Protein AF-A0A7C7Z0P6-F1 (afdb_monomer_lite)

pLDDT: mean 72.35, std 12.24, range [41.0, 92.12]

Secondary structure (DSSP, 8-state):
-PPPP---------HHHHHHHHHHHHHHHHHHHH-----SSTTTTSTTHHHHHHHHHHHHHHHHHHHHHHHH---TTTT--

Structure (mmCIF, N/CA/C/O backbone):
data_AF-A0A7C7Z0P6-F1
#
_entry.id   AF-A0A7C7Z0P6-F1
#
loop_
_atom_site.group_PDB
_atom_site.id
_atom_site.type_symbol
_atom_site.label_atom_id
_atom_site.label_alt_id
_atom_site.label_comp_id
_atom_site.label_asym_id
_atom_site.label_entity_id
_atom_site.label_seq_id
_atom_site.pdbx_PDB_ins_code
_atom_site.Cartn_x
_atom_site.Cartn_y
_atom_site.Cartn_z
_atom_site.occupancy
_atom_site.B_iso_or_equiv
_atom_site.auth_seq_id
_atom_site.auth_comp_id
_atom_site.auth_asym_id
_atom_site.auth_atom_id
_atom_site.pdbx_PDB_model_num
ATOM 1 N N . MET A 1 1 ? -18.979 24.812 38.213 1.00 41.00 1 MET A N 1
ATOM 2 C CA . MET A 1 1 ? -18.644 25.412 36.904 1.00 41.00 1 MET A CA 1
ATOM 3 C C . MET A 1 1 ? -17.936 24.333 36.091 1.00 41.00 1 MET A C 1
ATOM 5 O O . MET A 1 1 ? -16.752 24.111 36.302 1.00 41.00 1 MET A O 1
ATOM 9 N N . ASN A 1 2 ? -18.695 23.551 35.312 1.00 48.62 2 ASN A N 1
ATOM 10 C CA . ASN A 1 2 ? -18.184 22.379 34.590 1.00 48.62 2 ASN A CA 1
ATOM 11 C C . ASN A 1 2 ? -17.398 22.812 33.347 1.00 48.62 2 ASN A C 1
ATOM 13 O O . ASN A 1 2 ? -17.844 23.669 32.586 1.00 48.62 2 ASN A O 1
ATOM 17 N N . LYS A 1 3 ? -16.208 22.233 33.184 1.00 52.62 3 LYS A N 1
ATOM 18 C CA . LYS A 1 3 ? -15.292 22.446 32.057 1.00 52.62 3 LYS A CA 1
ATOM 19 C C . LYS A 1 3 ? -15.893 21.759 30.818 1.00 52.62 3 LYS A C 1
ATOM 21 O O . LYS A 1 3 ? -16.380 20.642 30.973 1.00 52.62 3 LYS A O 1
ATOM 26 N N . PRO A 1 4 ? -15.904 22.381 29.625 1.00 53.28 4 PRO A N 1
ATOM 27 C CA . PRO A 1 4 ? -16.525 21.765 28.458 1.00 53.28 4 PRO A CA 1
ATOM 28 C C . PRO A 1 4 ? -15.751 20.508 28.047 1.00 53.28 4 PRO A C 1
ATOM 30 O O . PRO A 1 4 ? -14.539 20.556 27.822 1.00 53.28 4 PRO A O 1
ATOM 33 N N . GLU A 1 5 ? -16.470 19.391 27.979 1.00 64.12 5 GLU A N 1
ATOM 34 C CA . GLU A 1 5 ? -15.991 18.109 27.475 1.00 64.12 5 GLU A CA 1
ATOM 35 C C . GLU A 1 5 ? -15.674 18.254 25.981 1.00 64.12 5 GLU A C 1
ATOM 37 O O . GLU A 1 5 ? -16.513 18.659 25.173 1.00 64.12 5 GLU A O 1
ATOM 42 N N . LYS A 1 6 ? -14.410 18.022 25.620 1.00 55.88 6 LYS A N 1
ATOM 43 C CA . LYS A 1 6 ? -13.907 18.190 24.259 1.00 55.88 6 LYS A CA 1
ATOM 44 C C . LYS A 1 6 ? -14.329 16.970 23.445 1.00 55.88 6 LYS A C 1
ATOM 46 O O . LYS A 1 6 ? -13.692 15.929 23.516 1.00 55.88 6 LYS A O 1
ATOM 51 N N . HIS A 1 7 ? -15.413 17.109 22.691 1.00 52.62 7 HIS A N 1
ATOM 52 C CA . HIS A 1 7 ? -15.887 16.077 21.778 1.00 52.62 7 HIS A CA 1
ATOM 53 C C . HIS A 1 7 ? -14.861 15.912 20.645 1.00 52.62 7 HIS A C 1
ATOM 55 O O . HIS A 1 7 ? -14.738 16.782 19.777 1.00 52.62 7 HIS A O 1
ATOM 61 N N . ASP A 1 8 ? -14.086 14.828 20.679 1.00 57.19 8 ASP A N 1
ATOM 62 C CA . ASP A 1 8 ? -13.111 14.504 19.641 1.00 57.19 8 ASP A CA 1
ATOM 63 C C . ASP A 1 8 ? -13.845 14.324 18.306 1.00 57.19 8 ASP A C 1
ATOM 65 O O . ASP A 1 8 ? -14.611 13.385 18.081 1.00 57.19 8 ASP A O 1
ATOM 69 N N . THR A 1 9 ? -13.664 15.305 17.427 1.00 57.12 9 THR A N 1
ATOM 70 C CA . THR A 1 9 ? -14.234 15.351 16.080 1.00 57.12 9 THR A CA 1
ATOM 71 C C . THR A 1 9 ? -13.802 14.132 15.261 1.00 57.12 9 THR A C 1
ATOM 73 O O . THR A 1 9 ? -12.679 13.651 15.448 1.00 57.12 9 THR A O 1
ATOM 76 N N . PRO A 1 10 ? -14.642 13.645 14.326 1.00 52.59 10 PRO A N 1
ATOM 77 C CA . PRO A 1 10 ? -14.360 12.440 13.555 1.00 52.59 10 PRO A CA 1
ATOM 78 C C . PRO A 1 10 ? -12.996 12.567 12.882 1.00 52.59 10 PRO A C 1
ATOM 80 O O . PRO A 1 10 ? -12.729 13.539 12.173 1.00 52.59 10 PRO A O 1
ATOM 83 N N . THR A 1 11 ? -12.130 11.591 13.153 1.00 58.47 11 THR A N 1
ATOM 84 C CA . THR A 1 11 ? -10.760 11.472 12.648 1.00 58.47 11 THR A CA 1
ATOM 85 C C . THR A 1 11 ? -10.774 11.508 11.123 1.00 58.47 11 THR A C 1
ATOM 87 O O . THR A 1 11 ? -10.872 10.493 10.437 1.00 58.47 11 THR A O 1
ATOM 90 N N . THR A 1 12 ? -10.713 12.720 10.582 1.00 62.03 12 THR A N 1
ATOM 91 C CA . THR A 1 12 ? -10.606 12.970 9.154 1.00 62.03 12 THR A CA 1
ATOM 92 C C . THR A 1 12 ? -9.176 12.615 8.804 1.00 62.03 12 THR A C 1
ATOM 94 O O . THR A 1 12 ? -8.251 13.327 9.192 1.00 62.03 12 THR A O 1
ATOM 97 N N . ILE A 1 13 ? -8.984 11.458 8.164 1.00 66.19 13 ILE A N 1
ATOM 98 C CA . ILE A 1 13 ? -7.678 11.052 7.640 1.00 66.19 13 ILE A CA 1
ATOM 99 C C . ILE A 1 13 ? -7.153 12.239 6.835 1.00 66.19 13 ILE A C 1
ATOM 101 O O . ILE A 1 13 ? -7.778 12.657 5.860 1.00 66.19 13 ILE A O 1
ATOM 105 N N . SER A 1 14 ? -6.062 12.842 7.303 1.00 72.44 14 SER A N 1
ATOM 106 C CA . SER A 1 14 ? -5.578 14.090 6.734 1.00 72.44 14 SER A CA 1
ATOM 107 C C . SER A 1 14 ? -5.136 13.850 5.293 1.00 72.44 14 SER A C 1
ATOM 109 O O . SER A 1 14 ? -4.547 12.815 4.971 1.00 72.44 14 SER A O 1
ATOM 111 N N . ALA A 1 15 ? -5.396 14.816 4.409 1.00 74.44 15 ALA A N 1
ATOM 112 C CA . ALA A 1 15 ? -4.981 14.743 3.006 1.00 74.44 15 ALA A CA 1
ATOM 113 C C . ALA A 1 15 ? -3.469 14.469 2.852 1.00 74.44 15 ALA A C 1
ATOM 115 O O . ALA A 1 15 ? -3.042 13.869 1.871 1.00 74.44 15 ALA A O 1
ATOM 116 N N . ALA A 1 16 ? -2.670 14.828 3.863 1.00 77.56 16 ALA A N 1
ATOM 117 C CA . ALA A 1 16 ? -1.249 14.515 3.960 1.00 77.56 16 ALA A CA 1
ATOM 118 C C . ALA A 1 16 ? -0.952 13.004 3.988 1.00 77.56 16 ALA A C 1
ATOM 120 O O . ALA A 1 16 ? -0.013 12.562 3.331 1.00 77.56 16 ALA A O 1
ATOM 121 N N . VAL A 1 17 ? -1.755 12.202 4.697 1.00 81.62 17 VAL A N 1
ATOM 122 C CA . VAL A 1 17 ? -1.586 10.737 4.746 1.00 81.62 17 VAL A CA 1
ATOM 123 C C . VAL A 1 17 ? -1.854 10.126 3.373 1.00 81.62 17 VAL A C 1
ATOM 125 O O . VAL A 1 17 ? -1.088 9.281 2.914 1.00 81.62 17 VAL A O 1
ATOM 128 N N . PHE A 1 18 ? -2.897 10.593 2.683 1.00 79.19 18 PHE A N 1
ATOM 129 C CA . PHE A 1 18 ? -3.190 10.163 1.315 1.00 79.19 18 PHE A CA 1
ATOM 130 C C . PHE A 1 18 ? -2.109 10.601 0.321 1.00 79.19 18 PHE A C 1
ATOM 132 O O . PHE A 1 18 ? -1.704 9.801 -0.520 1.00 79.19 18 PHE A O 1
ATOM 139 N N . GLY A 1 19 ? -1.598 11.830 0.443 1.00 84.19 19 GLY A N 1
ATOM 140 C CA . GLY A 1 19 ? -0.497 12.325 -0.385 1.00 84.19 19 GLY A CA 1
ATOM 141 C C . GLY A 1 19 ? 0.787 11.514 -0.199 1.00 84.19 19 GLY A C 1
ATOM 142 O O . GLY A 1 19 ? 1.419 11.125 -1.180 1.00 84.19 19 GLY A O 1
ATOM 143 N N . TRP A 1 20 ? 1.138 11.185 1.047 1.00 83.38 20 TRP A N 1
ATOM 144 C CA . TRP A 1 20 ? 2.304 10.352 1.347 1.00 83.38 20 TRP A CA 1
ATOM 145 C C . TRP A 1 20 ? 2.141 8.921 0.821 1.00 83.38 20 TRP A C 1
ATOM 147 O O . TRP A 1 20 ? 3.049 8.397 0.176 1.00 83.38 20 TRP A O 1
ATOM 157 N N . LEU A 1 21 ? 0.966 8.312 1.011 1.00 82.38 21 LEU A N 1
ATOM 158 C CA . LEU A 1 21 ? 0.659 6.985 0.471 1.00 82.38 21 LEU A CA 1
ATOM 159 C C . LEU A 1 21 ? 0.788 6.954 -1.060 1.00 82.38 21 LEU A C 1
ATOM 161 O O . LEU A 1 21 ? 1.402 6.036 -1.606 1.00 82.38 21 LEU A O 1
ATOM 165 N N . ALA A 1 22 ? 0.253 7.967 -1.748 1.00 82.19 22 ALA A N 1
ATOM 166 C CA . ALA A 1 22 ? 0.354 8.087 -3.199 1.00 82.19 22 ALA A CA 1
ATOM 167 C C . ALA A 1 22 ? 1.811 8.244 -3.668 1.00 82.19 22 ALA A C 1
ATOM 169 O O . ALA A 1 22 ? 2.211 7.613 -4.650 1.00 82.19 22 ALA A O 1
ATOM 170 N N . ALA A 1 23 ? 2.625 9.021 -2.946 1.00 87.44 23 ALA A N 1
ATOM 171 C CA . ALA A 1 23 ? 4.044 9.191 -3.251 1.00 87.44 23 ALA A CA 1
ATOM 172 C C . ALA A 1 23 ? 4.819 7.869 -3.122 1.00 87.44 23 ALA A C 1
ATOM 174 O O . ALA A 1 23 ? 5.565 7.505 -4.032 1.00 87.44 23 ALA A O 1
ATOM 175 N N . VAL A 1 24 ? 4.593 7.113 -2.041 1.00 84.94 24 VAL A N 1
ATOM 176 C CA . VAL A 1 24 ? 5.233 5.803 -1.829 1.00 84.94 24 VAL A CA 1
ATOM 177 C C . VAL A 1 24 ? 4.796 4.796 -2.896 1.00 84.94 24 VAL A C 1
ATOM 179 O O . VAL A 1 24 ? 5.647 4.118 -3.467 1.00 84.94 24 VAL A O 1
ATOM 182 N N . CYS A 1 25 ? 3.502 4.734 -3.229 1.00 81.44 25 CYS A N 1
ATOM 183 C CA . CYS A 1 25 ? 3.008 3.862 -4.302 1.00 81.44 25 CYS A CA 1
ATOM 184 C C . CYS A 1 25 ? 3.669 4.188 -5.649 1.00 81.44 25 CYS A C 1
ATOM 186 O O . CYS A 1 25 ? 4.111 3.286 -6.356 1.00 81.44 25 CYS A O 1
ATOM 188 N N . THR A 1 26 ? 3.788 5.475 -5.981 1.00 83.19 26 THR A N 1
ATOM 189 C CA . THR A 1 26 ? 4.433 5.922 -7.224 1.00 83.19 26 THR A CA 1
ATOM 190 C C . THR A 1 26 ? 5.915 5.544 -7.247 1.00 83.19 26 THR A C 1
ATOM 192 O O . THR A 1 26 ? 6.400 5.022 -8.248 1.00 83.19 26 THR A O 1
ATOM 195 N N . ALA A 1 27 ? 6.633 5.735 -6.135 1.00 83.31 27 A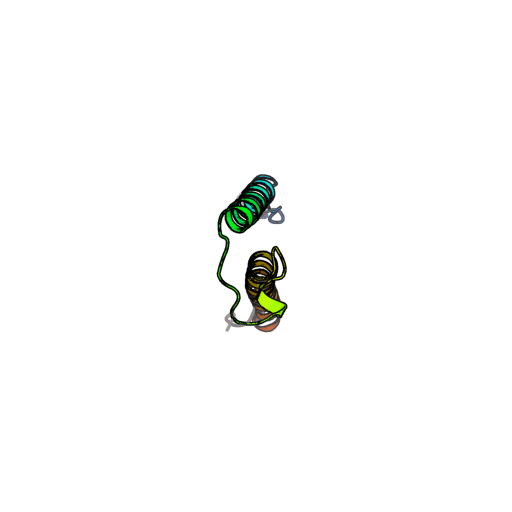LA A N 1
ATOM 196 C CA . ALA A 1 27 ? 8.042 5.362 -6.029 1.00 83.31 27 ALA A CA 1
ATOM 197 C C . ALA A 1 27 ? 8.259 3.850 -6.214 1.00 83.31 27 ALA A C 1
ATOM 199 O O . ALA A 1 27 ? 9.179 3.448 -6.923 1.00 83.31 27 ALA A O 1
ATOM 200 N N . LEU A 1 28 ? 7.393 3.014 -5.633 1.00 76.38 28 LEU A N 1
ATOM 201 C CA . LEU A 1 28 ? 7.456 1.559 -5.797 1.00 76.38 28 LEU A CA 1
ATOM 202 C C . LEU A 1 28 ? 7.260 1.132 -7.260 1.00 76.38 28 LEU A C 1
ATOM 204 O O . LEU A 1 28 ? 8.010 0.289 -7.744 1.00 76.38 28 LEU A O 1
ATOM 208 N N . VAL A 1 29 ? 6.322 1.751 -7.987 1.00 73.81 29 VAL A N 1
ATOM 209 C CA . VAL A 1 29 ? 6.119 1.485 -9.426 1.00 73.81 29 VAL A CA 1
ATOM 210 C C . VAL A 1 29 ? 7.355 1.863 -10.246 1.00 73.81 29 VAL A C 1
ATOM 212 O O . VAL A 1 29 ? 7.755 1.119 -11.138 1.00 73.81 29 VAL A O 1
ATOM 215 N N . VAL A 1 30 ? 7.992 2.994 -9.930 1.00 78.56 30 VAL A N 1
ATOM 216 C CA . VAL A 1 30 ? 9.230 3.413 -10.604 1.00 78.56 30 VAL A CA 1
ATOM 217 C C . VAL A 1 30 ? 10.363 2.419 -10.332 1.00 78.56 30 VAL A C 1
ATOM 219 O O . VAL A 1 30 ? 11.071 2.039 -11.260 1.00 78.56 30 VAL A O 1
ATOM 222 N N . ILE A 1 31 ? 10.514 1.951 -9.089 1.00 75.38 31 ILE A N 1
ATOM 223 C CA . ILE A 1 31 ? 11.538 0.960 -8.718 1.00 75.38 31 ILE A CA 1
ATOM 224 C C . ILE A 1 31 ? 11.341 -0.356 -9.481 1.00 75.38 31 ILE A C 1
ATOM 226 O O . ILE A 1 31 ? 12.315 -0.934 -9.961 1.00 75.38 31 ILE A O 1
ATOM 230 N N . GLU A 1 32 ? 10.100 -0.807 -9.653 1.00 65.44 32 GLU A N 1
ATOM 231 C CA . GLU A 1 32 ? 9.783 -2.023 -10.416 1.00 65.44 32 GLU A CA 1
ATOM 232 C C . GLU A 1 32 ? 10.182 -1.908 -11.895 1.00 65.44 32 GLU A C 1
ATOM 234 O O . GLU A 1 32 ? 10.524 -2.907 -12.519 1.00 65.44 32 GLU A O 1
ATOM 239 N N . TRP A 1 33 ? 10.226 -0.691 -12.444 1.00 64.94 33 TRP A N 1
ATOM 240 C CA . TRP A 1 33 ? 10.725 -0.442 -13.798 1.00 64.94 33 TRP A CA 1
ATOM 241 C C . TRP A 1 33 ? 12.254 -0.568 -13.909 1.00 64.94 33 TRP A C 1
ATOM 243 O O . TRP A 1 33 ? 12.773 -0.951 -14.957 1.00 64.94 33 TRP A O 1
ATOM 253 N N . LEU A 1 34 ? 12.986 -0.282 -12.826 1.00 66.38 34 LEU A N 1
ATOM 254 C CA . LEU A 1 34 ? 14.445 -0.424 -12.777 1.00 66.38 34 LEU A CA 1
ATOM 255 C C . LEU A 1 34 ? 14.886 -1.867 -12.481 1.00 66.38 34 LEU A C 1
ATOM 257 O O . LEU A 1 34 ? 15.970 -2.276 -12.899 1.00 66.38 34 LEU A O 1
ATOM 261 N N . VAL A 1 35 ? 14.068 -2.654 -11.777 1.00 64.19 35 VAL A N 1
ATOM 262 C CA . VAL A 1 35 ? 14.416 -4.021 -11.366 1.00 64.19 35 VAL A CA 1
ATOM 263 C C . VAL A 1 35 ? 13.907 -5.039 -12.392 1.00 64.19 35 VAL A C 1
ATOM 265 O O . VAL A 1 35 ? 12.830 -5.609 -12.252 1.00 64.19 35 VAL A O 1
ATOM 268 N N . HIS A 1 36 ? 14.722 -5.333 -13.410 1.00 56.78 36 HIS A N 1
ATOM 269 C CA . HIS A 1 36 ? 14.511 -6.491 -14.289 1.00 56.78 36 HIS A CA 1
ATOM 270 C C . HIS A 1 36 ? 14.823 -7.784 -13.522 1.00 56.78 36 HIS A C 1
ATOM 272 O O . HIS A 1 36 ? 15.959 -8.262 -13.505 1.00 56.78 36 HIS A O 1
ATOM 278 N N . ARG A 1 37 ? 13.827 -8.340 -12.829 1.00 57.56 37 ARG A N 1
ATOM 279 C CA . ARG A 1 37 ? 13.975 -9.611 -12.110 1.00 57.56 37 ARG A CA 1
ATOM 280 C C . ARG A 1 37 ? 13.824 -10.783 -13.088 1.00 57.56 37 ARG A C 1
ATOM 282 O O . ARG A 1 37 ? 12.900 -10.807 -13.895 1.00 57.56 37 ARG A O 1
ATOM 289 N N . HIS A 1 38 ? 14.738 -11.754 -13.019 1.00 56.84 38 HIS A N 1
ATOM 290 C CA . HIS A 1 38 ? 14.666 -12.986 -13.809 1.00 56.84 38 HIS A CA 1
ATOM 291 C C . HIS A 1 38 ? 13.459 -13.826 -13.366 1.00 56.84 38 HIS A C 1
ATOM 293 O O . HIS A 1 38 ? 13.506 -14.513 -12.347 1.00 56.84 38 HIS A O 1
ATOM 299 N N . ALA A 1 39 ? 12.376 -13.746 -14.135 1.00 56.16 39 ALA A N 1
ATOM 300 C CA . ALA A 1 39 ? 11.197 -14.587 -13.989 1.00 56.16 39 ALA A CA 1
ATOM 301 C C . ALA A 1 39 ? 11.572 -16.062 -14.211 1.00 56.16 39 ALA A C 1
ATOM 303 O O . ALA A 1 39 ? 12.139 -16.405 -15.250 1.00 56.16 39 ALA A O 1
ATOM 304 N N . THR A 1 40 ? 11.270 -16.931 -13.242 1.00 61.41 40 THR A N 1
ATOM 305 C CA . THR A 1 40 ? 11.451 -18.390 -13.389 1.00 61.41 40 THR A CA 1
ATOM 306 C C . THR A 1 40 ? 10.190 -19.025 -13.982 1.00 61.41 40 THR A C 1
ATOM 308 O O . THR A 1 40 ? 10.267 -20.040 -14.673 1.00 61.41 40 THR A O 1
ATOM 311 N N . TYR A 1 41 ? 9.034 -18.387 -13.785 1.00 59.12 41 TYR A N 1
ATOM 312 C CA . TYR A 1 41 ? 7.752 -18.788 -14.346 1.00 59.12 41 TYR A CA 1
ATOM 313 C C . TYR A 1 41 ? 7.203 -17.760 -15.353 1.00 59.12 41 TYR A C 1
ATOM 315 O O . TYR A 1 41 ? 7.377 -16.554 -15.174 1.00 59.12 41 TYR A O 1
ATOM 323 N N . PRO A 1 42 ? 6.469 -18.198 -16.393 1.00 62.25 42 PRO A N 1
ATOM 324 C CA . PRO A 1 42 ? 5.963 -17.320 -17.455 1.00 62.25 42 PRO A CA 1
ATOM 325 C C . PRO A 1 42 ? 4.968 -16.253 -16.966 1.00 62.25 42 PRO A C 1
ATOM 327 O O . PRO A 1 42 ? 4.813 -15.225 -17.617 1.00 62.25 42 PRO A O 1
ATOM 330 N N . TRP A 1 43 ? 4.323 -16.457 -15.812 1.00 61.53 43 TRP A N 1
ATOM 331 C CA . TRP A 1 43 ? 3.443 -15.464 -15.182 1.00 61.53 43 TRP A CA 1
ATOM 332 C C . TRP A 1 43 ? 4.200 -14.378 -14.397 1.00 61.53 43 TRP A C 1
ATOM 334 O O . TRP A 1 43 ? 3.655 -13.301 -14.179 1.00 61.53 43 TRP A O 1
ATOM 344 N N . GLU A 1 44 ? 5.454 -14.622 -13.998 1.00 57.12 44 GLU A N 1
ATOM 345 C CA . GLU A 1 44 ? 6.304 -13.640 -13.298 1.00 57.12 44 GLU A CA 1
ATOM 346 C C . GLU A 1 44 ? 6.934 -12.626 -14.264 1.00 57.12 44 GLU A C 1
ATOM 348 O O . GLU A 1 44 ? 7.425 -11.585 -13.838 1.00 57.12 44 GLU A O 1
ATOM 353 N N . ALA A 1 45 ? 6.903 -12.912 -15.569 1.00 61.59 45 ALA A N 1
ATOM 354 C CA . ALA A 1 45 ? 7.410 -12.023 -16.612 1.00 61.59 45 ALA A CA 1
ATOM 355 C C . ALA A 1 45 ? 6.468 -10.843 -16.907 1.00 61.59 45 ALA A C 1
ATOM 357 O O . ALA A 1 45 ? 6.797 -9.982 -17.725 1.00 61.59 45 ALA A O 1
ATOM 358 N N . TRP A 1 46 ? 5.285 -10.802 -16.283 1.00 65.88 46 TRP A N 1
ATOM 359 C CA . TRP A 1 46 ? 4.332 -9.730 -16.528 1.00 65.88 46 TRP A CA 1
ATOM 360 C C . TRP A 1 46 ? 4.792 -8.438 -15.838 1.00 65.88 46 TRP A C 1
ATOM 362 O O . TRP A 1 46 ? 5.012 -8.441 -14.621 1.00 65.88 46 TRP A O 1
ATOM 372 N N . PRO A 1 47 ? 4.952 -7.327 -16.585 1.00 66.56 47 PRO A N 1
ATOM 373 C CA . PRO A 1 47 ? 5.462 -6.087 -16.018 1.00 66.56 47 PRO A CA 1
ATOM 374 C C . PRO A 1 47 ? 4.518 -5.592 -14.916 1.00 66.56 47 PRO A C 1
ATOM 376 O O . PRO A 1 47 ? 3.333 -5.364 -15.152 1.00 66.56 47 PRO A O 1
ATOM 379 N N . GLY A 1 48 ? 5.053 -5.448 -13.701 1.00 69.69 48 GLY A N 1
ATOM 380 C CA . GLY A 1 48 ? 4.307 -4.976 -12.531 1.00 69.69 48 GLY A CA 1
ATOM 381 C C . GLY A 1 48 ? 3.562 -6.053 -11.733 1.00 69.69 48 GLY A C 1
ATOM 382 O O . GLY A 1 48 ? 2.812 -5.696 -10.824 1.00 69.69 48 GLY A O 1
ATOM 383 N N . PHE A 1 49 ? 3.763 -7.350 -12.012 1.00 74.31 49 PHE A N 1
ATOM 384 C CA . PHE A 1 49 ? 3.139 -8.431 -11.233 1.00 74.31 49 PHE A CA 1
ATOM 385 C C . PHE A 1 49 ? 3.439 -8.313 -9.730 1.00 74.31 49 PHE A C 1
ATOM 387 O O . PHE A 1 49 ? 2.518 -8.340 -8.916 1.00 74.31 49 PHE A O 1
ATOM 394 N N . TYR A 1 50 ? 4.706 -8.122 -9.351 1.00 72.94 50 TYR A N 1
ATOM 395 C CA . TYR A 1 50 ? 5.106 -8.036 -7.944 1.00 72.94 50 TYR A CA 1
ATOM 396 C C . TYR A 1 50 ? 4.655 -6.735 -7.280 1.00 72.94 50 TYR A C 1
ATOM 398 O O . TYR A 1 50 ? 4.192 -6.780 -6.140 1.00 72.94 50 TYR A O 1
ATOM 406 N N . ALA A 1 51 ? 4.712 -5.606 -7.992 1.00 75.31 51 ALA A N 1
ATOM 407 C CA . ALA A 1 51 ? 4.142 -4.337 -7.540 1.00 75.31 51 ALA A CA 1
ATOM 408 C C . ALA A 1 51 ? 2.669 -4.489 -7.127 1.00 75.31 51 ALA A C 1
ATOM 410 O O . ALA A 1 51 ? 2.278 -4.129 -6.014 1.00 75.31 51 ALA A O 1
ATOM 411 N N . ILE A 1 52 ? 1.858 -5.067 -8.020 1.00 76.19 52 ILE A N 1
ATOM 412 C CA . ILE A 1 52 ? 0.423 -5.269 -7.800 1.00 76.19 52 ILE A CA 1
ATOM 413 C C . ILE A 1 52 ? 0.206 -6.304 -6.698 1.00 76.19 52 ILE A C 1
ATOM 415 O O . ILE A 1 52 ? -0.576 -6.063 -5.781 1.00 76.19 52 ILE A O 1
ATOM 419 N N . PHE A 1 53 ? 0.911 -7.433 -6.748 1.00 79.06 53 PHE A N 1
ATOM 420 C CA . PHE A 1 53 ? 0.768 -8.501 -5.764 1.00 79.06 53 PHE A CA 1
ATOM 421 C C . PHE A 1 53 ? 1.126 -8.032 -4.348 1.00 79.06 53 PHE A C 1
ATOM 423 O O . PHE A 1 53 ? 0.354 -8.253 -3.417 1.00 79.06 53 PHE A O 1
ATOM 430 N N . GLY A 1 54 ? 2.250 -7.332 -4.179 1.00 78.44 54 GLY A N 1
ATOM 431 C CA . GLY A 1 54 ? 2.678 -6.781 -2.893 1.00 78.44 54 GLY A CA 1
ATOM 432 C C . GLY A 1 54 ? 1.710 -5.725 -2.360 1.00 78.44 54 GLY A C 1
ATOM 433 O O . GLY A 1 54 ? 1.352 -5.758 -1.180 1.00 78.44 54 GLY A O 1
ATOM 434 N N . PHE A 1 55 ? 1.219 -4.838 -3.233 1.00 81.94 55 PHE A N 1
ATOM 435 C CA . PHE A 1 55 ? 0.199 -3.855 -2.869 1.00 81.94 55 PHE A CA 1
ATOM 436 C C . PHE A 1 55 ? -1.102 -4.527 -2.413 1.00 81.94 55 PHE A C 1
ATOM 438 O O . PHE A 1 55 ? -1.625 -4.193 -1.350 1.00 81.94 55 PHE A O 1
ATOM 445 N N . VAL A 1 56 ? -1.602 -5.505 -3.174 1.00 85.00 56 VAL A N 1
ATOM 446 C CA . VAL A 1 56 ? -2.838 -6.235 -2.857 1.00 85.00 56 VAL A CA 1
ATOM 447 C C . VAL A 1 56 ? -2.685 -7.049 -1.574 1.00 85.00 56 VAL A C 1
ATOM 449 O O . VAL A 1 56 ? -3.586 -7.022 -0.737 1.00 85.00 56 VAL A O 1
ATOM 452 N N . ALA A 1 57 ? -1.551 -7.724 -1.373 1.00 86.12 57 ALA A N 1
ATOM 453 C CA . ALA A 1 57 ? -1.278 -8.474 -0.151 1.00 86.12 57 ALA A CA 1
ATOM 454 C C . ALA A 1 57 ? -1.292 -7.557 1.083 1.00 86.12 57 ALA A C 1
ATOM 456 O O . ALA A 1 57 ? -1.973 -7.848 2.069 1.00 86.12 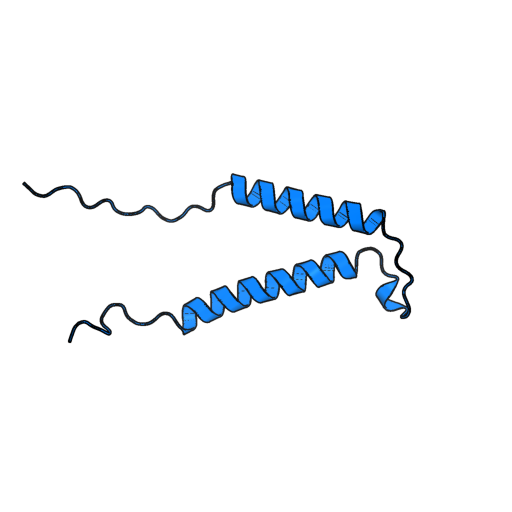57 ALA A O 1
ATOM 457 N N . PHE A 1 58 ? -0.601 -6.415 1.016 1.00 85.19 58 PHE A N 1
ATOM 458 C CA . PHE A 1 58 ? -0.550 -5.465 2.125 1.00 85.19 58 PHE A CA 1
ATOM 459 C C . PHE A 1 58 ? -1.909 -4.799 2.385 1.00 85.19 58 PHE A C 1
ATOM 461 O O . PHE A 1 58 ? -2.380 -4.770 3.525 1.00 85.19 58 PHE A O 1
ATOM 468 N N . ALA A 1 59 ? -2.582 -4.321 1.335 1.00 86.75 59 ALA A N 1
ATOM 469 C CA . ALA A 1 59 ? -3.925 -3.754 1.437 1.00 86.75 59 ALA A CA 1
ATOM 470 C C . ALA A 1 59 ? -4.921 -4.773 2.013 1.00 86.75 59 ALA A C 1
ATOM 472 O O . ALA A 1 59 ? -5.720 -4.430 2.886 1.00 86.75 59 ALA A O 1
ATOM 473 N N . GLY A 1 60 ? -4.828 -6.036 1.589 1.00 91.75 60 GLY A N 1
ATOM 474 C CA . GLY A 1 60 ? -5.619 -7.143 2.116 1.00 91.75 60 GLY A CA 1
ATOM 475 C C . GLY A 1 60 ? -5.446 -7.312 3.624 1.00 91.75 60 GLY A C 1
ATOM 476 O O . GLY A 1 60 ? -6.442 -7.345 4.344 1.00 91.75 60 GLY A O 1
ATOM 477 N N . ILE A 1 61 ? -4.207 -7.331 4.127 1.00 88.81 61 ILE A N 1
ATOM 478 C CA . ILE A 1 61 ? -3.923 -7.436 5.570 1.00 88.81 61 ILE A CA 1
ATOM 479 C C . ILE A 1 61 ? -4.536 -6.262 6.346 1.00 88.81 61 ILE A C 1
ATOM 481 O O . ILE A 1 61 ? -5.170 -6.472 7.382 1.00 88.81 61 ILE A O 1
ATOM 485 N N . VAL A 1 62 ? -4.401 -5.029 5.848 1.00 87.88 62 VAL A N 1
ATOM 486 C CA . VAL A 1 62 ? -4.970 -3.837 6.503 1.00 87.88 62 VAL A CA 1
ATOM 487 C C . VAL A 1 62 ? -6.499 -3.904 6.553 1.00 87.88 62 VAL A C 1
ATOM 489 O O . VAL A 1 62 ? -7.102 -3.634 7.597 1.00 87.88 62 VAL A O 1
ATOM 492 N N . LEU A 1 63 ? -7.139 -4.283 5.444 1.00 90.44 63 LEU A N 1
ATOM 493 C CA . LEU A 1 63 ? -8.594 -4.431 5.372 1.00 90.44 63 LEU A CA 1
ATOM 494 C C . LEU A 1 63 ? -9.092 -5.548 6.291 1.00 90.44 63 LEU A C 1
ATOM 496 O O . LEU A 1 63 ? -10.069 -5.346 7.014 1.00 90.44 63 LEU A O 1
ATOM 500 N N . LEU A 1 64 ? -8.395 -6.685 6.325 1.00 92.12 64 LEU A N 1
ATOM 501 C CA . LEU A 1 64 ? -8.692 -7.783 7.241 1.00 92.12 64 LEU A CA 1
ATOM 502 C C . LEU A 1 64 ? -8.554 -7.347 8.700 1.00 92.12 64 LEU A C 1
ATOM 504 O O . LEU A 1 64 ? -9.458 -7.605 9.489 1.00 92.12 64 LEU A O 1
ATOM 508 N N . GLY A 1 65 ? -7.494 -6.620 9.060 1.00 89.38 65 GLY A N 1
ATOM 509 C CA . GLY A 1 65 ? -7.325 -6.065 10.405 1.00 89.38 65 GLY A CA 1
ATOM 510 C C . GLY A 1 65 ? -8.444 -5.090 10.784 1.00 89.38 65 GLY A C 1
ATOM 511 O O . GLY A 1 65 ? -8.964 -5.133 11.901 1.00 89.38 65 GLY A O 1
ATOM 512 N N . LYS A 1 66 ? -8.892 -4.252 9.840 1.00 85.00 66 LYS A N 1
ATOM 513 C CA . LYS A 1 66 ? -10.042 -3.357 10.041 1.00 85.00 66 LYS A CA 1
ATOM 514 C C . LYS A 1 66 ? -11.344 -4.136 10.244 1.00 85.00 66 LYS A C 1
ATOM 516 O O . LYS A 1 66 ? -12.140 -3.767 11.109 1.00 85.00 66 LYS A O 1
ATOM 521 N N . GLN A 1 67 ? -11.558 -5.202 9.479 1.00 89.38 67 GLN A N 1
ATOM 522 C CA . GLN A 1 67 ? -12.732 -6.058 9.626 1.00 89.38 67 GLN A CA 1
ATOM 523 C C . GLN A 1 67 ? -12.705 -6.803 10.961 1.00 89.38 67 GLN A C 1
ATOM 525 O O . GLN A 1 67 ? -13.697 -6.811 11.689 1.00 89.38 67 GLN A O 1
ATOM 530 N N . LEU A 1 68 ? -11.544 -7.344 11.329 1.00 89.38 68 LEU A N 1
ATOM 531 C CA . LEU A 1 68 ? -11.322 -8.006 12.604 1.00 89.38 68 LEU A CA 1
ATOM 532 C C . LEU A 1 68 ? -11.560 -7.047 13.775 1.00 89.38 68 LEU A C 1
ATOM 534 O O . LEU A 1 68 ? -12.212 -7.427 14.740 1.00 89.38 68 LEU A O 1
ATOM 538 N N . ARG A 1 69 ? -11.149 -5.777 13.667 1.00 86.25 69 ARG A N 1
ATOM 539 C CA . ARG A 1 69 ? -11.463 -4.746 14.669 1.00 86.25 69 ARG A CA 1
ATOM 540 C C . ARG A 1 69 ? -12.966 -4.601 14.895 1.00 86.25 69 ARG A C 1
ATOM 542 O O . ARG A 1 69 ? -13.370 -4.388 16.029 1.00 86.25 69 ARG A O 1
ATOM 549 N N . ARG A 1 70 ? -13.795 -4.712 13.852 1.00 80.56 70 ARG A N 1
ATOM 550 C CA . ARG A 1 70 ? -15.260 -4.640 13.989 1.00 80.56 70 ARG A CA 1
ATOM 551 C C . ARG A 1 70 ? -15.833 -5.864 14.704 1.00 80.56 70 ARG A C 1
ATOM 553 O O . ARG A 1 70 ? -16.791 -5.709 15.447 1.00 80.56 70 ARG A O 1
ATOM 560 N N . VAL A 1 71 ? -15.244 -7.040 14.491 1.00 85.12 71 VAL A N 1
ATOM 561 C CA . VAL A 1 71 ? -15.654 -8.294 15.146 1.00 85.12 71 VAL A CA 1
ATOM 562 C C . VAL A 1 71 ? -15.192 -8.349 16.604 1.00 85.12 71 VAL A C 1
ATOM 564 O O . VAL A 1 71 ? -15.937 -8.796 17.465 1.00 85.12 71 VAL A O 1
ATOM 567 N N . ILE A 1 72 ? -13.971 -7.886 16.885 1.00 84.94 72 ILE A N 1
ATOM 568 C CA . ILE A 1 72 ? -13.378 -7.902 18.230 1.00 84.94 72 ILE A CA 1
ATOM 569 C C . ILE A 1 72 ? -13.937 -6.787 19.115 1.00 84.94 72 ILE A C 1
ATOM 571 O O . ILE A 1 72 ? -13.884 -6.922 20.336 1.00 84.94 72 ILE A O 1
ATOM 575 N N . ARG A 1 73 ? -14.436 -5.682 18.534 1.00 76.19 73 ARG A N 1
ATOM 576 C CA . ARG A 1 73 ? -14.923 -4.531 19.305 1.00 76.19 73 ARG A CA 1
ATOM 577 C C . ARG A 1 73 ? -15.947 -5.008 20.332 1.00 76.19 73 ARG A C 1
ATOM 579 O O . ARG A 1 73 ? -17.032 -5.456 19.974 1.00 76.19 73 ARG A O 1
ATOM 586 N N . ARG A 1 74 ? -15.547 -4.932 21.597 1.00 74.00 74 ARG A N 1
ATOM 587 C CA . ARG A 1 74 ? -16.354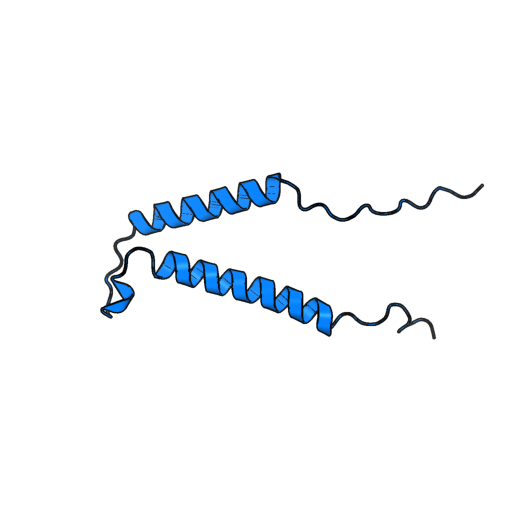 -5.326 22.743 1.00 74.00 74 ARG A CA 1
ATOM 588 C C . ARG A 1 74 ? -17.199 -4.141 23.189 1.00 74.00 74 ARG A C 1
ATOM 590 O O . ARG A 1 74 ? -16.838 -3.001 22.905 1.00 74.00 74 ARG A O 1
ATOM 597 N N . ASP A 1 75 ? -18.324 -4.454 23.815 1.00 72.81 75 ASP A N 1
ATOM 598 C CA . ASP A 1 75 ? -19.249 -3.465 24.352 1.00 72.81 75 ASP A CA 1
ATOM 599 C C . ASP A 1 75 ? -18.563 -2.624 25.438 1.00 72.81 75 ASP A C 1
ATOM 601 O O . ASP A 1 75 ? -17.754 -3.154 26.210 1.00 72.81 75 ASP A O 1
ATOM 605 N N . ASP A 1 76 ? -18.849 -1.322 25.453 1.00 66.38 76 ASP A N 1
ATOM 606 C CA . ASP A 1 76 ? -18.192 -0.359 26.345 1.00 66.38 76 ASP A CA 1
ATOM 607 C C . ASP A 1 76 ? -18.549 -0.625 27.824 1.00 66.38 76 ASP A C 1
ATOM 609 O O . ASP A 1 76 ? -17.798 -0.231 28.715 1.00 66.38 76 ASP A O 1
ATOM 613 N N . ASP A 1 77 ? -19.631 -1.369 28.089 1.00 69.44 77 ASP A N 1
ATOM 614 C CA . ASP A 1 77 ? -20.144 -1.666 29.434 1.00 69.44 77 ASP A CA 1
ATOM 615 C C . ASP A 1 77 ? -19.536 -2.927 30.092 1.00 69.44 77 ASP A C 1
ATOM 617 O O . ASP A 1 77 ? -19.932 -3.331 31.182 1.00 69.44 77 ASP A O 1
ATOM 621 N N . TYR A 1 78 ? -18.555 -3.580 29.456 1.00 67.06 78 TYR A N 1
ATOM 622 C CA . TYR A 1 78 ? -18.069 -4.905 29.882 1.00 67.06 78 TYR A CA 1
ATOM 623 C C . TYR A 1 78 ? -17.300 -4.944 31.226 1.00 67.06 78 TYR A C 1
ATOM 625 O O . TYR A 1 78 ? -17.081 -6.027 31.764 1.00 67.06 78 TYR A O 1
ATOM 633 N N . TYR A 1 79 ? -16.882 -3.797 31.767 1.00 67.94 79 TYR A N 1
ATOM 634 C CA . TYR A 1 79 ? -16.162 -3.693 33.049 1.00 67.94 79 TYR A CA 1
ATOM 635 C C . TYR A 1 79 ? -16.886 -2.814 34.081 1.00 67.94 79 TYR A C 1
ATOM 637 O O . TYR A 1 79 ? -16.275 -2.424 35.072 1.00 67.94 79 TYR A O 1
ATOM 645 N N . ASN A 1 80 ? -18.158 -2.474 33.849 1.00 64.06 80 ASN A N 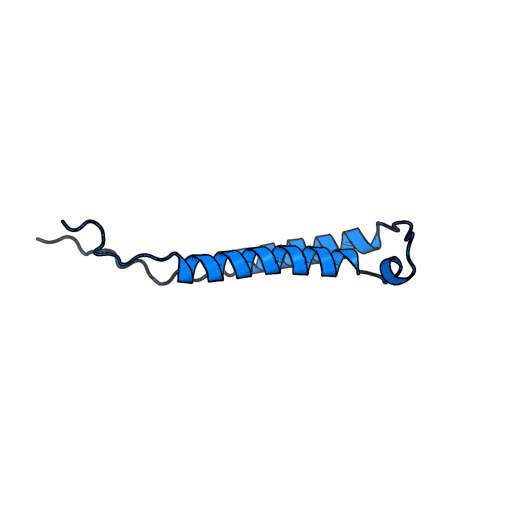1
ATOM 646 C CA . ASN A 1 80 ? -18.949 -1.664 34.782 1.00 64.06 80 ASN A CA 1
ATOM 647 C C . ASN A 1 80 ? -19.598 -2.486 35.914 1.00 64.06 80 ASN A C 1
ATOM 649 O O . ASN A 1 80 ? -20.641 -2.094 36.432 1.00 64.06 80 ASN A O 1
ATOM 653 N N . ASP A 1 81 ? -18.955 -3.583 36.325 1.00 63.34 81 ASP A N 1
ATOM 654 C CA . ASP A 1 81 ? -19.316 -4.398 37.494 1.00 63.34 81 ASP A CA 1
ATOM 655 C C . ASP A 1 81 ? -18.062 -4.702 38.335 1.00 63.34 81 ASP A C 1
ATOM 657 O O . ASP A 1 81 ? -17.017 -5.060 37.733 1.00 63.34 81 ASP A O 1
#

Foldseek 3Di:
DDDDDDDPDPPDPDVVVVVVVVVVLVVLLVVLVVDPDDDPDPVVNPRCPCSVVVVCVVVVVVVVVVVVCVVPDDDPCPPVD

Sequence (81 aa):
MNKPEKHDTPTTISAAVFGWLAAVCTALVVIEWLVHRHATYPWEAWPGFYAIFGFVAFAGIVLLGKQLRRVIRRDDDYYND

Radius of gyration: 21.34 Å; chains: 1; bounding box: 35×44×55 Å

=== Feature glossary ===
The record interleaves many kinds of information about one protein. Here is each kind framed as the question it answers.

Q: What does the local fold look like, residue by residue?
A: The Foldseek 3Di string encodes local tertiary geometry as a 20-letter alphabet — one character per residue — derived from the relative positions of nearby Cα atoms. Unlike the amino-acid sequence, 3Di is a direct function of the 3D structure, so two proteins with the same fold have similar 3Di strings even at low sequence identity.

Q: Which residues are in helices, strands, or loops?
A: The SS8 string is DSSP's per-residue secondary-structure call. α-helix (H) means an i→i+4 H-bond ladder; β-strand (E) means the residue participates in a β-sheet; 3₁₀ (G) and π (I) are tighter and wider helices; T/S are turns/bends; '-' is loop.

Q: Ho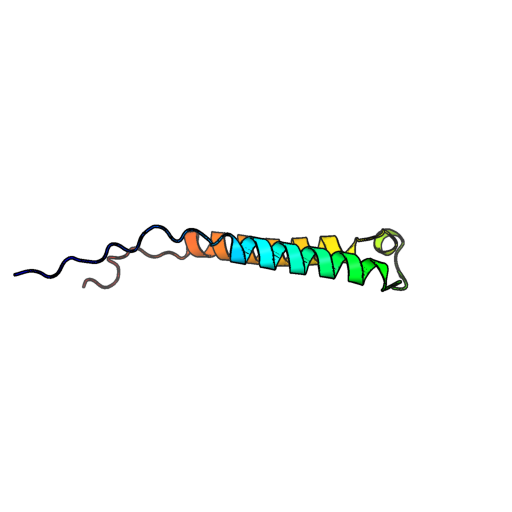w big and how compact is the whole molecule?
A: Radius of gyration (Rg) is the root-mean-square distance of Cα atoms from their centroid — a single number for overall size and compactness. A globular domain of N residues has Rg ≈ 2.2·N^0.38 Å; an extended or disordered chain has a much larger Rg. The Cα contact count is the number of residue pairs whose Cα atoms are within 8 Å and are more than four positions apart in sequence — a standard proxy for tertiary packing density. The bounding box is the smallest axis-aligned box enclosing all Cα atoms.

Q: Where is each backbone atom in 3D?
A: Structure coordinates are given as an mmCIF _atom_site loop: one row per atom with element, residue name, chain id, sequence number, and x/y/z position in Å. Only the four main-chain atoms per residue are included here; side chains are omitted to keep the record compact.

Q: What is the amino-acid chain?
A: Primary structure: the covalent order of the twenty standard amino acids along the backbone. Two proteins with the same sequence will (almost always) fold to the same structure; two with 30% identity often share a fold but not the details.

Q: What if only a Cα trace is available?
A: Three-state secondary structure (P-SEA) collapses the eight DSSP classes into helix (a), strand (b), and coil (c). P-SEA assigns these from Cα geometry alone — distances and angles — without requiring backbone oxygens, so it works on any Cα trace.

Q: What family and function is it annotated with?
A: Database cross-references. InterPro integrates a dozen domain/family signature databases into unified entries with residue-range hits. GO terms attach function/process/location labels with evidence codes. CATH codes position the fold in a four-level structural taxonomy. Organism is the NCBI-taxonomy species name.

Q: How confident is the AlphaFold model at each residue?
A: pLDDT is the predicted lDDT-Cα score: AlphaFold's confidence that the local environment of each residue (all inter-atomic distances within 15 Å) is correctly placed. It is a per-residue number between 0 and 100, with higher meaning more reliable.

Q: How mobile is each atom in the crystal?
A: B-factor (Debye–Waller factor) reflects atomic displacement in the crystal lattice. It is an experimental observable (units Å²), not a prediction; low values mean the atom is pinned down, high values mean it moves or is heterogeneous across the crystal.

Q: Which residues are buried vs exposed?
A: SASA measures how much of the protein is reachable by solvent. It is computed by rolling a water-sized probe over the atomic surface and summing the exposed area (Å²). Per-residue SASA distinguishes core (buried, low SASA) from surface (exposed, high SASA) residues; total SASA is a whole-molecule size measure.

Q: What do the diagnostic plots show?
A: Plot images: a contact map (which residues are close in 3D, as an N×N binary image), a Ramachandran scatter (backbone torsion angles, revealing secondary-structure composition at a glance), and — for AlphaFold structures — a PAE heatmap (pairwise prediction confidence).

Q: What known structures does this most resemble?
A: The Foldseek neighbor list gives the closest experimentally determined structures in the PDB, ranked by structural alignment. TM-score near 1 means near-identical fold; near 0.3 means only rough topology match. This is how one finds what a novel AlphaFold prediction most resembles in the solved-structure universe.

Q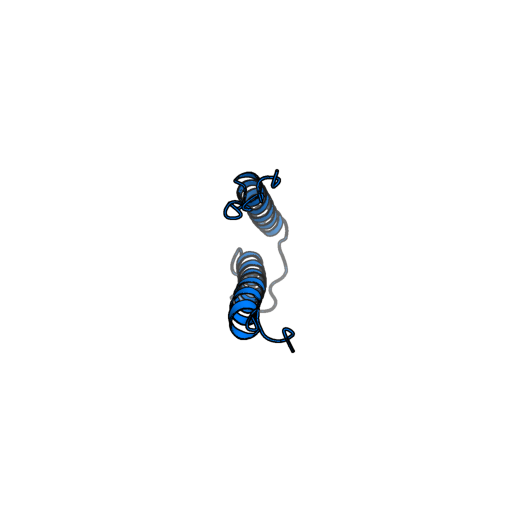: Are the domains correctly placed relative to each other?
A: Predicted aligned error is AlphaFold's pairwise confidence. Unlike pLDDT (per-residue), PAE is per-residue-pair and captures whether two parts of the structure are correctly placed relative to each other. Units are ångströms of expected positional error.

Q: What do the rendered images show?
A: Structure images are PyMOL renders from six orthogonal camera directions. Cartoon representation draws helices as coils and strands as arrows; sticks shows the backbone as bonds; surface shows the solvent-excluded envelope. Rainbow coloring maps sequence position to hue (blue→red, N→C); chain coloring assigns a distinct color per polypeptide.

Q: What are the backbone torsion angles?
A: φ (phi) and ψ (psi) are the two rotatable backbone dihedrals per residue: φ is the C(i-1)–N–Cα–C torsion, ψ is the N–Cα–C–N(i+1) torsion, both in degrees on (−180°, 180°]. α-helical residues cluster near (−60°, −45°); β-strand residues near (−120°, +130°). A Ramachandran plot is simply a scatter of (φ, ψ) for every residue.